Protein AF-A0A7T7CAR0-F1 (afdb_monomer_lite)

pLDDT: mean 71.98, std 22.05, range [24.25, 94.38]

Organism: NCBI:txid2743000

Foldseek 3Di:
DFWKWKAALVRHTDDIDPDWPDKDWADDPPDDTDIDTHHDCPDPCVVSPDARIWIWTDDPPDPDIDTDHNPPPDDDDDPPPPDD

InterPro domains:
  IPR029432 Gp28/Gp37-like domain [PF14594] (3-61)

Sequence (84 aa):
MKPIRILSPNFVLQAEIDRYSSYQRTNRWHSPGEFELHVNRHMQGADLLRKGNYIVTMEPETEQTSIERDEDLSSGMLANLEVT

Structure (mmCIF, N/CA/C/O backbone):
data_AF-A0A7T7CAR0-F1
#
_entry.id   AF-A0A7T7CAR0-F1
#
loop_
_atom_site.group_PDB
_atom_site.id
_atom_site.type_symbol
_atom_site.label_atom_id
_atom_site.label_alt_id
_atom_site.label_comp_id
_atom_site.label_asym_id
_atom_site.label_entity_id
_atom_site.label_seq_id
_atom_site.pdbx_PDB_ins_code
_atom_site.Cartn_x
_atom_site.Cartn_y
_atom_site.Cartn_z
_atom_site.occupancy
_atom_site.B_iso_or_equiv
_atom_site.auth_seq_id
_atom_site.auth_comp_id
_atom_site.auth_asym_id
_atom_site.auth_atom_id
_atom_site.pdbx_PDB_model_num
ATOM 1 N N . MET A 1 1 ? -8.941 5.445 9.848 1.00 75.12 1 MET A N 1
ATOM 2 C CA . MET A 1 1 ? -7.780 5.004 9.045 1.00 75.12 1 MET A CA 1
ATOM 3 C C . MET A 1 1 ? -7.788 5.766 7.734 1.00 75.12 1 MET A C 1
ATOM 5 O O . MET A 1 1 ? -8.868 6.166 7.313 1.00 75.12 1 MET A O 1
ATOM 9 N N . LYS A 1 2 ? -6.622 6.063 7.152 1.00 82.19 2 LYS A N 1
ATOM 10 C CA . LYS A 1 2 ? -6.548 6.815 5.889 1.00 82.19 2 LYS A CA 1
ATOM 11 C C . LYS A 1 2 ? -6.737 5.836 4.730 1.00 82.19 2 LYS A C 1
ATOM 13 O O . LYS A 1 2 ? -6.104 4.788 4.771 1.00 82.19 2 LYS A O 1
ATOM 18 N N . PRO A 1 3 ? -7.573 6.132 3.725 1.00 87.12 3 PRO A N 1
ATOM 19 C CA . PRO A 1 3 ? -7.770 5.209 2.619 1.00 87.12 3 PRO A CA 1
ATOM 20 C C . PRO A 1 3 ? -6.462 5.019 1.847 1.00 87.12 3 PRO A C 1
ATOM 22 O O . PRO A 1 3 ? -5.783 5.985 1.489 1.00 87.12 3 PRO A O 1
ATOM 25 N N . ILE A 1 4 ? -6.127 3.763 1.587 1.00 88.75 4 ILE A N 1
ATOM 26 C CA . ILE A 1 4 ? -5.012 3.354 0.742 1.00 88.75 4 ILE A CA 1
ATOM 27 C C . ILE A 1 4 ? -5.595 2.973 -0.612 1.00 88.75 4 ILE A C 1
ATOM 29 O O . ILE A 1 4 ? -6.447 2.091 -0.703 1.00 88.75 4 ILE A O 1
ATOM 33 N N . ARG A 1 5 ? -5.155 3.637 -1.677 1.00 91.12 5 ARG A N 1
ATOM 34 C CA . ARG A 1 5 ? -5.636 3.360 -3.033 1.00 91.12 5 ARG A CA 1
ATOM 35 C C . ARG A 1 5 ? -4.681 2.441 -3.761 1.00 91.12 5 ARG A C 1
ATOM 37 O O . ARG A 1 5 ? -3.468 2.619 -3.683 1.00 91.12 5 ARG A O 1
ATOM 44 N N . ILE A 1 6 ? -5.245 1.500 -4.507 1.00 90.81 6 ILE A N 1
ATOM 45 C CA . ILE A 1 6 ? -4.494 0.606 -5.382 1.00 90.81 6 ILE A CA 1
ATOM 46 C C . ILE A 1 6 ? -4.776 1.004 -6.825 1.00 90.81 6 ILE A C 1
ATOM 48 O O . ILE A 1 6 ? -5.926 0.958 -7.276 1.00 90.81 6 ILE A O 1
ATOM 52 N N . LEU A 1 7 ? -3.728 1.376 -7.553 1.00 92.31 7 LEU A N 1
ATOM 53 C CA . LEU A 1 7 ? -3.797 1.672 -8.980 1.00 92.31 7 LEU A CA 1
ATOM 54 C C . LEU A 1 7 ? -3.124 0.555 -9.781 1.00 92.31 7 LEU A C 1
ATOM 56 O O . LEU A 1 7 ? -2.123 -0.019 -9.355 1.00 92.31 7 LEU A O 1
ATOM 60 N N . SER A 1 8 ? -3.648 0.271 -10.968 1.00 91.00 8 SER A N 1
ATOM 61 C CA . SER A 1 8 ? -2.977 -0.601 -11.935 1.00 91.00 8 SER A CA 1
ATOM 62 C C . SER A 1 8 ? -1.706 0.064 -12.498 1.00 91.00 8 SER A C 1
ATOM 64 O O . SER A 1 8 ? -1.567 1.287 -12.391 1.00 91.00 8 SER A O 1
ATOM 66 N N . PRO A 1 9 ? -0.818 -0.682 -13.190 1.00 88.88 9 PRO A N 1
ATOM 67 C CA . PRO A 1 9 ? 0.330 -0.103 -13.898 1.00 88.88 9 PRO A CA 1
ATOM 68 C C . PRO A 1 9 ? -0.032 1.044 -14.858 1.00 88.88 9 PRO A C 1
ATOM 70 O O . PRO A 1 9 ? 0.790 1.919 -15.119 1.00 88.88 9 PRO A O 1
ATOM 73 N N . ASN A 1 10 ? -1.273 1.051 -15.357 1.00 93.50 10 ASN A N 1
ATOM 74 C CA . ASN A 1 10 ? -1.817 2.061 -16.265 1.00 93.50 10 ASN A CA 1
ATOM 75 C C . ASN A 1 10 ? -2.528 3.212 -15.523 1.00 93.50 10 ASN A C 1
ATOM 77 O O . ASN A 1 10 ? -3.331 3.918 -16.126 1.00 93.50 10 ASN A O 1
ATOM 81 N N . PHE A 1 11 ? -2.280 3.375 -14.218 1.00 88.94 11 PHE A N 1
ATOM 82 C CA . PHE A 1 11 ? -2.868 4.409 -13.354 1.00 88.94 11 PHE A CA 1
ATOM 83 C C . PHE A 1 11 ? -4.403 4.381 -13.261 1.00 88.94 11 PHE A C 1
ATOM 85 O O . PHE A 1 11 ? -5.040 5.393 -12.976 1.00 88.94 11 PHE A O 1
ATOM 92 N N . VAL A 1 12 ? -5.020 3.211 -13.451 1.00 94.38 12 VAL A N 1
ATOM 93 C CA . VAL A 1 12 ? -6.467 3.034 -13.254 1.00 94.38 12 VAL A CA 1
ATOM 94 C C . VAL A 1 12 ? -6.725 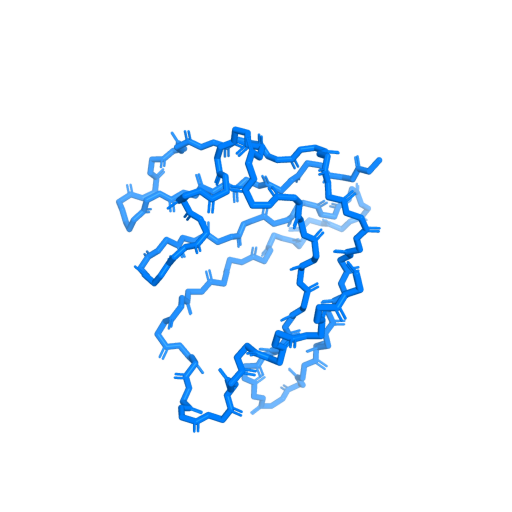2.598 -11.816 1.00 94.38 12 VAL A C 1
ATOM 96 O O . VAL A 1 12 ? -6.179 1.582 -11.390 1.00 94.38 12 VAL A O 1
ATOM 99 N N . LEU A 1 13 ? -7.582 3.316 -11.085 1.00 93.31 13 LEU A N 1
ATOM 100 C CA . LEU A 1 13 ? -8.011 2.927 -9.738 1.00 93.31 13 LEU A CA 1
ATOM 101 C C . LEU A 1 13 ? -8.700 1.558 -9.768 1.00 93.31 13 LEU A C 1
ATOM 103 O O . LEU A 1 13 ? -9.686 1.375 -10.478 1.00 93.31 13 LEU A O 1
ATOM 107 N N . GLN A 1 14 ? -8.162 0.600 -9.014 1.00 93.88 14 GLN A N 1
ATOM 108 C CA . GLN A 1 14 ? -8.693 -0.762 -8.915 1.00 93.88 14 GLN A CA 1
ATOM 109 C C . GLN A 1 14 ? -9.456 -0.975 -7.607 1.00 93.88 14 GLN A C 1
ATOM 111 O O . GLN A 1 14 ? -10.501 -1.620 -7.605 1.00 93.88 14 GLN A O 1
ATOM 116 N N . ALA A 1 15 ? -8.943 -0.433 -6.501 1.00 91.94 15 ALA A N 1
ATOM 117 C CA . ALA A 1 15 ? -9.577 -0.544 -5.194 1.00 91.94 15 ALA A CA 1
ATOM 118 C C . ALA A 1 15 ? -9.149 0.571 -4.241 1.00 91.94 15 ALA A C 1
ATOM 120 O O . ALA A 1 15 ? -8.115 1.219 -4.421 1.00 91.94 15 ALA A O 1
ATOM 121 N N . GLU A 1 16 ? -9.947 0.734 -3.191 1.00 91.50 16 GLU A N 1
ATOM 122 C CA . GLU A 1 16 ? -9.640 1.548 -2.025 1.00 91.50 16 GLU A CA 1
ATOM 123 C C . GLU A 1 16 ? -9.756 0.670 -0.773 1.00 91.50 16 GLU A C 1
ATOM 125 O O . GLU A 1 16 ? -10.731 -0.060 -0.600 1.00 91.50 16 GLU A O 1
ATOM 130 N N . ILE A 1 17 ? -8.726 0.711 0.068 1.00 89.31 17 ILE A N 1
ATOM 131 C CA . ILE A 1 17 ? -8.604 -0.044 1.311 1.00 89.31 17 ILE A CA 1
ATOM 132 C C . ILE A 1 17 ? -8.700 0.937 2.473 1.00 89.31 17 ILE A C 1
ATOM 134 O O . ILE A 1 17 ? -7.822 1.776 2.669 1.00 89.31 17 ILE A O 1
ATOM 138 N N . ASP A 1 18 ? -9.740 0.794 3.284 1.00 87.38 18 ASP A N 1
ATOM 139 C CA . ASP A 1 18 ? -9.976 1.598 4.487 1.00 87.38 18 ASP A CA 1
ATOM 140 C C . ASP A 1 18 ? -9.868 0.784 5.793 1.00 87.38 18 ASP A C 1
ATOM 142 O O . ASP A 1 18 ? -9.831 1.359 6.883 1.00 87.38 18 ASP A O 1
ATOM 146 N N . ARG A 1 19 ? -9.773 -0.550 5.680 1.00 86.38 19 ARG A N 1
ATOM 147 C CA . ARG A 1 19 ? -9.802 -1.530 6.780 1.00 86.38 19 ARG A CA 1
ATOM 148 C C . ARG A 1 19 ? -8.526 -2.373 6.881 1.00 86.38 19 ARG A C 1
ATOM 150 O O . ARG A 1 19 ? -8.560 -3.597 6.792 1.00 86.38 19 ARG A O 1
ATOM 157 N N . TYR A 1 20 ? -7.395 -1.715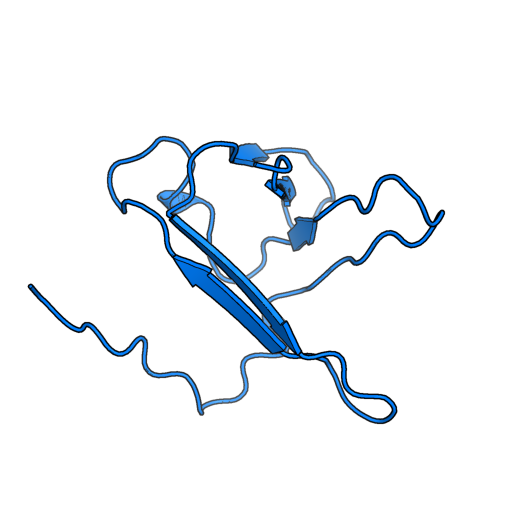 7.091 1.00 89.94 20 TYR A N 1
ATOM 158 C CA . TYR A 1 20 ? -6.139 -2.370 7.478 1.00 89.94 20 TYR A CA 1
ATOM 159 C C . TYR A 1 20 ? -6.003 -2.407 9.009 1.00 89.94 20 TYR A C 1
ATOM 161 O O . TYR A 1 20 ? -6.783 -1.767 9.702 1.00 89.94 20 TYR A O 1
ATOM 169 N N . SER A 1 21 ? -5.067 -3.173 9.567 1.00 88.81 21 SER A N 1
ATOM 170 C CA . SER A 1 21 ? -4.783 -3.176 11.014 1.00 88.81 21 SER A CA 1
ATOM 171 C C . SER A 1 21 ? -3.585 -2.296 11.368 1.00 88.81 21 SER A C 1
ATOM 173 O O . SER A 1 21 ? -3.590 -1.652 12.415 1.00 88.81 21 SER A O 1
ATOM 175 N N . SER A 1 22 ? -2.588 -2.221 10.484 1.00 87.75 22 SER A N 1
ATOM 176 C CA . SER A 1 22 ? -1.390 -1.397 10.658 1.00 87.75 22 SER A CA 1
ATOM 177 C C . SER A 1 22 ? -0.855 -0.912 9.314 1.00 87.75 22 SER A C 1
ATOM 179 O O . SER A 1 22 ? -0.938 -1.630 8.320 1.00 87.75 22 SER A O 1
ATOM 181 N N . TYR A 1 23 ? -0.322 0.307 9.292 1.00 86.38 23 TYR A N 1
ATOM 182 C CA . TYR A 1 23 ? 0.428 0.868 8.172 1.00 86.38 23 TYR A CA 1
ATOM 183 C C . TYR A 1 23 ? 1.621 1.633 8.736 1.00 86.38 23 TYR A C 1
ATOM 185 O O . TYR A 1 23 ? 1.442 2.553 9.539 1.00 86.38 23 TYR A O 1
ATOM 193 N N . GLN A 1 24 ? 2.824 1.247 8.325 1.00 84.94 24 GLN A N 1
ATOM 194 C CA . GLN A 1 24 ? 4.076 1.877 8.723 1.00 84.94 24 GLN A CA 1
ATOM 195 C C . GLN A 1 24 ? 4.894 2.190 7.480 1.00 84.94 24 GLN A C 1
ATOM 197 O O . GLN A 1 24 ? 4.976 1.377 6.567 1.00 84.94 24 GLN A O 1
ATOM 202 N N . ARG A 1 25 ? 5.518 3.366 7.453 1.00 82.00 25 ARG A N 1
ATOM 203 C CA . ARG A 1 25 ? 6.391 3.788 6.361 1.00 82.00 25 ARG A CA 1
ATOM 204 C C . ARG A 1 25 ? 7.711 4.285 6.919 1.00 82.00 25 ARG A C 1
ATOM 206 O O . ARG A 1 25 ? 7.741 5.113 7.827 1.00 82.00 25 ARG A O 1
ATOM 213 N N . THR A 1 26 ? 8.801 3.809 6.344 1.00 82.00 26 THR A N 1
ATOM 214 C CA . THR A 1 26 ? 10.160 4.247 6.633 1.00 82.00 26 THR A CA 1
ATOM 215 C C . THR A 1 26 ? 10.704 4.988 5.419 1.00 82.00 26 THR A C 1
ATOM 217 O O . THR A 1 26 ? 11.165 4.391 4.447 1.00 82.00 26 THR A O 1
ATOM 220 N N . ASN A 1 27 ? 10.667 6.319 5.483 1.00 77.56 27 ASN A N 1
ATOM 221 C CA . ASN A 1 27 ? 11.297 7.159 4.470 1.00 77.56 27 ASN A CA 1
ATOM 222 C C . ASN A 1 27 ? 12.820 7.069 4.578 1.00 77.56 27 ASN A C 1
ATOM 224 O O . ASN A 1 27 ? 13.389 7.172 5.668 1.00 77.56 27 ASN A O 1
ATOM 228 N N . ARG A 1 28 ? 13.488 6.948 3.430 1.00 79.25 28 ARG A N 1
ATOM 229 C CA . ARG A 1 28 ? 14.944 7.030 3.321 1.00 79.25 28 ARG A CA 1
ATOM 230 C C . ARG A 1 28 ? 15.313 8.184 2.392 1.00 79.25 28 ARG A C 1
ATOM 232 O O . ARG A 1 28 ? 14.685 8.393 1.364 1.00 79.25 28 ARG A O 1
ATOM 239 N N . TRP A 1 29 ? 16.312 8.971 2.787 1.00 68.62 29 TRP A N 1
ATOM 240 C CA . TRP A 1 29 ? 16.686 10.215 2.095 1.00 68.62 29 TRP A CA 1
ATOM 241 C C . TRP A 1 29 ? 17.498 9.981 0.814 1.00 68.62 29 TRP A C 1
ATOM 243 O O . TRP A 1 29 ? 17.519 10.830 -0.071 1.00 68.62 29 TRP A O 1
ATOM 253 N N . HIS A 1 30 ? 18.175 8.835 0.717 1.00 80.94 30 HIS A N 1
ATOM 254 C CA . HIS A 1 30 ? 19.101 8.512 -0.376 1.00 80.94 30 HIS A CA 1
ATOM 255 C C . HIS A 1 30 ? 18.820 7.154 -1.027 1.00 80.94 30 HIS A C 1
ATOM 257 O O . HIS A 1 30 ? 19.620 6.665 -1.820 1.00 80.94 30 HIS A O 1
ATOM 263 N N . SER A 1 31 ? 17.701 6.529 -0.681 1.00 74.12 31 SER A N 1
ATOM 264 C CA . SER A 1 31 ? 17.272 5.252 -1.238 1.00 74.12 31 SER A CA 1
ATOM 265 C C . SER A 1 31 ? 15.749 5.185 -1.261 1.00 74.12 31 SER A C 1
ATOM 267 O O . SER A 1 31 ? 15.100 5.972 -0.565 1.00 74.12 31 SER A O 1
ATOM 269 N N . PRO A 1 32 ? 15.169 4.270 -2.055 1.00 71.62 32 PRO A N 1
ATOM 270 C CA . PRO A 1 32 ? 13.751 3.970 -1.954 1.00 71.62 32 PRO A CA 1
ATOM 271 C C . PRO A 1 32 ? 13.372 3.695 -0.494 1.00 71.62 32 PRO A C 1
ATOM 273 O O . PRO A 1 32 ? 14.100 3.014 0.238 1.00 71.62 32 PRO A O 1
ATOM 276 N N . GLY A 1 33 ? 12.266 4.299 -0.060 1.00 75.00 33 GLY A N 1
ATOM 277 C CA . GLY A 1 33 ? 11.682 4.019 1.244 1.00 75.00 33 GLY A CA 1
ATOM 278 C C . GLY A 1 33 ? 11.129 2.598 1.307 1.00 75.00 33 GLY A C 1
ATOM 279 O O . GLY A 1 33 ? 11.002 1.913 0.295 1.00 75.00 33 GLY A O 1
ATOM 280 N N . GLU A 1 34 ? 10.786 2.170 2.511 1.00 82.88 34 GLU A N 1
ATOM 281 C CA . GLU A 1 34 ? 10.116 0.894 2.755 1.00 82.88 34 GLU A CA 1
ATOM 282 C C . GLU A 1 34 ? 8.786 1.162 3.454 1.00 82.88 34 GLU A C 1
ATOM 284 O O . GLU A 1 34 ? 8.628 2.166 4.154 1.00 82.88 34 GLU A O 1
ATOM 289 N N . PHE A 1 35 ? 7.822 0.266 3.283 1.00 83.75 35 PHE A N 1
ATOM 290 C CA . PHE A 1 35 ? 6.564 0.320 4.011 1.00 83.75 35 PHE A CA 1
ATOM 291 C C . PHE A 1 35 ? 6.106 -1.087 4.388 1.00 83.75 35 PHE A C 1
ATOM 293 O O . PHE A 1 35 ? 6.460 -2.076 3.747 1.00 83.75 35 PHE A O 1
ATOM 300 N N . GLU A 1 36 ? 5.286 -1.157 5.427 1.00 86.94 36 GLU A N 1
ATOM 301 C CA . GLU A 1 36 ? 4.657 -2.371 5.916 1.00 86.94 36 GLU A CA 1
ATOM 302 C C . GLU A 1 36 ? 3.158 -2.119 6.092 1.00 86.94 36 GLU A C 1
ATOM 304 O O . GLU A 1 36 ? 2.739 -1.143 6.720 1.00 86.94 36 GLU A O 1
ATOM 309 N N . LEU A 1 37 ? 2.340 -3.000 5.516 1.00 88.38 37 LEU A N 1
ATOM 310 C CA . LEU A 1 37 ? 0.883 -2.924 5.553 1.00 88.38 37 LEU A CA 1
ATOM 311 C C . LEU A 1 37 ? 0.321 -4.255 6.054 1.00 88.38 37 LEU A C 1
ATOM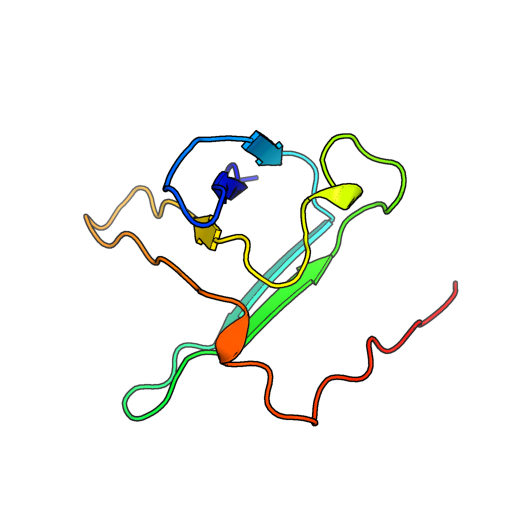 313 O O . LEU A 1 37 ? 0.508 -5.293 5.421 1.00 88.38 37 LEU A O 1
ATOM 317 N N . HIS A 1 38 ? -0.402 -4.224 7.172 1.00 90.56 38 HIS A N 1
ATOM 318 C CA . HIS A 1 38 ? -1.090 -5.397 7.712 1.00 90.56 38 HIS A CA 1
ATOM 319 C C . HIS A 1 38 ? -2.576 -5.323 7.384 1.00 90.56 38 HIS A C 1
ATOM 321 O O . HIS A 1 38 ? -3.260 -4.367 7.748 1.00 90.56 38 HIS A O 1
ATOM 327 N N . VAL A 1 39 ? -3.085 -6.343 6.702 1.00 89.75 39 VAL A N 1
ATOM 328 C CA . VAL A 1 39 ? -4.480 -6.432 6.251 1.00 89.75 39 VAL A CA 1
ATOM 329 C C . VAL A 1 39 ? -5.025 -7.836 6.467 1.00 89.75 39 VAL A C 1
ATOM 331 O O . VAL A 1 39 ? -4.280 -8.814 6.517 1.00 89.75 39 VAL A O 1
ATOM 334 N N . ASN A 1 40 ? -6.350 -7.960 6.531 1.00 89.19 40 ASN A N 1
ATOM 335 C CA . ASN A 1 40 ? -6.983 -9.269 6.457 1.00 89.19 40 ASN A CA 1
ATOM 336 C C . ASN A 1 40 ? -6.962 -9.765 5.003 1.00 89.19 40 ASN A C 1
ATOM 338 O O . ASN A 1 40 ? -7.569 -9.152 4.130 1.00 89.19 40 ASN A O 1
ATOM 342 N N . ARG A 1 41 ? -6.334 -10.917 4.743 1.00 87.00 41 ARG A N 1
ATOM 343 C CA . ARG A 1 41 ? -6.239 -11.522 3.400 1.00 87.00 41 ARG A CA 1
ATOM 344 C C . ARG A 1 41 ? -7.583 -11.808 2.713 1.00 87.00 41 ARG A C 1
ATOM 346 O O . ARG A 1 41 ? -7.609 -12.026 1.508 1.00 87.00 41 ARG A O 1
ATOM 353 N N . HIS A 1 42 ? -8.672 -11.885 3.476 1.00 88.00 42 HIS A N 1
ATOM 354 C CA . HIS A 1 42 ? -10.021 -12.159 2.975 1.00 88.00 42 HIS A CA 1
ATOM 355 C C . HIS A 1 42 ? -10.848 -10.891 2.757 1.00 88.00 42 HIS A C 1
ATOM 357 O O . HIS A 1 42 ? -12.003 -10.981 2.344 1.00 88.00 42 HIS A O 1
ATOM 363 N N . MET A 1 43 ? -10.297 -9.713 3.057 1.00 88.06 43 MET A N 1
ATOM 364 C CA . MET A 1 43 ? -10.996 -8.466 2.787 1.00 88.06 43 MET A CA 1
ATOM 365 C C . MET A 1 43 ? -10.974 -8.144 1.289 1.00 88.06 43 MET A C 1
ATOM 367 O O . MET A 1 43 ? -10.085 -8.561 0.544 1.00 88.06 43 MET A O 1
ATOM 371 N N . GLN A 1 44 ? -11.950 -7.354 0.856 1.00 86.75 44 GLN A N 1
ATOM 372 C CA . GLN A 1 44 ? -12.033 -6.888 -0.521 1.00 86.75 44 GLN A CA 1
ATOM 373 C C . GLN A 1 44 ? -10.780 -6.088 -0.910 1.00 86.75 44 GLN A C 1
ATOM 375 O O . GLN A 1 44 ? -10.353 -5.196 -0.178 1.00 86.75 44 GLN A O 1
ATOM 380 N N . GLY A 1 45 ? -10.198 -6.407 -2.068 1.00 85.06 45 GLY A N 1
ATOM 381 C CA . GLY A 1 45 ? -9.018 -5.727 -2.602 1.00 85.06 45 GLY A CA 1
ATOM 382 C C . GLY A 1 45 ? -7.678 -6.218 -2.046 1.00 85.06 45 GLY A C 1
ATOM 383 O O . GLY A 1 45 ? -6.641 -5.758 -2.520 1.00 85.06 45 GLY A O 1
ATOM 384 N N . ALA A 1 46 ? -7.657 -7.170 -1.102 1.00 87.81 46 ALA A N 1
ATOM 385 C CA . ALA A 1 46 ? -6.408 -7.783 -0.635 1.00 87.81 46 ALA A CA 1
ATOM 386 C C . ALA A 1 46 ? -5.660 -8.529 -1.754 1.00 87.81 46 ALA A C 1
ATOM 388 O O . ALA A 1 46 ? -4.434 -8.549 -1.775 1.00 87.81 46 ALA A O 1
ATOM 389 N N . ASP A 1 47 ? -6.385 -9.090 -2.723 1.00 89.50 47 ASP A N 1
ATOM 390 C CA . ASP A 1 47 ? -5.839 -9.749 -3.915 1.00 89.50 47 ASP A CA 1
ATOM 391 C C . ASP A 1 47 ? -5.137 -8.779 -4.886 1.00 89.50 47 ASP A C 1
ATOM 393 O O . ASP A 1 47 ? -4.367 -9.194 -5.757 1.00 89.50 47 ASP A O 1
ATOM 397 N N . LEU A 1 48 ? -5.386 -7.477 -4.731 1.00 90.19 48 LEU A N 1
ATOM 398 C CA . LEU A 1 48 ? -4.789 -6.420 -5.540 1.00 90.19 48 LEU A CA 1
ATOM 399 C C . LEU A 1 48 ? -3.484 -5.877 -4.939 1.00 90.19 48 LEU A C 1
ATOM 401 O O . LEU A 1 48 ? -2.773 -5.150 -5.636 1.00 90.19 48 LEU A O 1
ATOM 405 N N . LEU A 1 49 ? -3.135 -6.252 -3.703 1.00 87.81 49 LEU A N 1
ATOM 406 C CA . LEU A 1 49 ? -1.841 -5.960 -3.075 1.00 87.81 49 LEU A CA 1
ATOM 407 C C . LEU A 1 49 ? -0.770 -6.914 -3.625 1.00 87.81 49 LEU A C 1
ATOM 409 O O . LEU A 1 49 ? -0.392 -7.898 -2.993 1.00 87.81 49 LEU A O 1
ATOM 413 N N . ARG A 1 50 ? -0.337 -6.656 -4.859 1.00 83.56 50 ARG A N 1
ATOM 414 C CA . ARG A 1 50 ? 0.599 -7.504 -5.602 1.00 83.56 50 ARG A CA 1
ATOM 415 C C . ARG A 1 50 ? 1.532 -6.698 -6.490 1.00 83.56 50 ARG A C 1
ATOM 417 O O . ARG A 1 50 ? 1.213 -5.579 -6.902 1.00 83.56 50 ARG A O 1
ATOM 424 N N . LYS A 1 51 ? 2.597 -7.375 -6.916 1.00 81.81 51 LYS A N 1
ATOM 425 C CA . LYS A 1 51 ? 3.609 -6.819 -7.805 1.00 81.81 51 LYS A CA 1
ATOM 426 C C . LYS A 1 51 ? 3.081 -6.275 -9.114 1.00 81.81 51 LYS A C 1
ATOM 428 O O . LYS A 1 51 ? 2.303 -6.920 -9.806 1.00 81.81 51 LYS A O 1
ATOM 433 N N . GLY A 1 52 ? 3.514 -5.050 -9.412 1.00 81.75 52 GLY A N 1
ATOM 434 C CA . GLY A 1 52 ? 3.113 -4.242 -10.558 1.00 81.75 52 GLY A CA 1
ATOM 435 C C . GLY A 1 52 ? 2.048 -3.189 -10.245 1.00 81.75 52 GLY A C 1
ATOM 436 O O . GLY A 1 52 ? 1.961 -2.208 -10.979 1.00 81.75 52 GLY A O 1
ATOM 437 N N . ASN A 1 53 ? 1.272 -3.336 -9.169 1.00 86.62 53 ASN A N 1
ATOM 438 C CA . ASN A 1 53 ? 0.303 -2.315 -8.780 1.00 86.62 53 ASN A CA 1
ATOM 439 C C . ASN A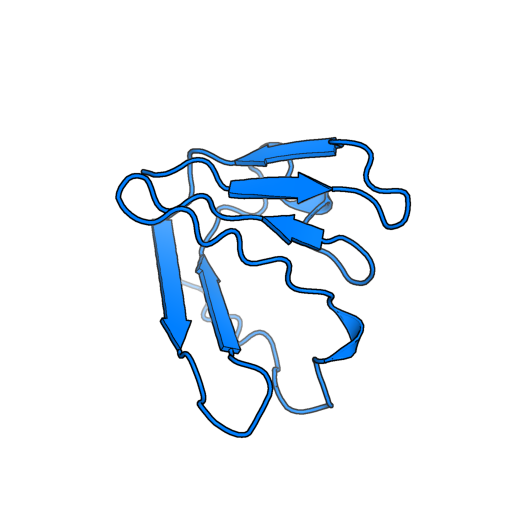 1 53 ? 0.971 -1.201 -7.968 1.00 86.62 53 ASN A C 1
ATOM 441 O O . ASN A 1 53 ? 1.955 -1.430 -7.265 1.00 86.62 53 ASN A O 1
ATOM 445 N N . TYR A 1 54 ? 0.415 0.004 -8.063 1.00 86.56 54 TYR A N 1
ATOM 446 C CA . TYR A 1 54 ? 0.832 1.130 -7.240 1.00 86.56 54 TYR A CA 1
ATOM 447 C C . TYR A 1 54 ? -0.023 1.211 -5.990 1.00 86.56 54 TYR A C 1
ATOM 449 O O . TYR A 1 54 ? -1.253 1.144 -6.068 1.00 86.56 54 TYR A O 1
ATOM 457 N N . ILE A 1 55 ? 0.635 1.431 -4.859 1.00 88.38 55 ILE A N 1
ATOM 458 C CA . ILE A 1 55 ? -0.019 1.745 -3.594 1.00 88.38 55 ILE A CA 1
ATOM 459 C C . ILE A 1 55 ? 0.135 3.245 -3.369 1.00 88.38 55 ILE A C 1
ATOM 461 O O . ILE A 1 55 ? 1.238 3.789 -3.415 1.00 88.38 55 ILE A O 1
ATOM 465 N N . VAL A 1 56 ? -0.996 3.921 -3.188 1.00 86.00 56 VAL A N 1
ATOM 466 C CA . VAL A 1 56 ? -1.056 5.371 -3.033 1.00 86.00 56 VAL A CA 1
ATOM 467 C C . VAL A 1 56 ? -1.715 5.696 -1.707 1.00 86.00 56 VAL A C 1
ATOM 469 O O . VAL A 1 56 ? -2.894 5.409 -1.486 1.00 86.00 56 VAL A O 1
ATOM 472 N N . THR A 1 57 ? -0.949 6.343 -0.837 1.00 81.44 57 THR A N 1
ATOM 473 C CA . THR A 1 57 ? -1.438 6.902 0.421 1.00 81.44 57 THR A CA 1
ATOM 474 C C . THR A 1 57 ? -1.484 8.418 0.313 1.00 81.44 57 THR A C 1
ATOM 476 O O . THR A 1 57 ? -0.503 9.035 -0.105 1.00 81.44 57 THR A O 1
ATOM 479 N N . MET A 1 58 ? -2.608 9.028 0.689 1.00 68.94 58 MET A N 1
ATOM 480 C CA . MET A 1 58 ? -2.714 10.486 0.760 1.00 68.94 58 MET A CA 1
ATOM 481 C C . MET A 1 58 ? -2.439 10.965 2.184 1.00 68.94 58 MET A C 1
ATOM 483 O O . MET A 1 58 ? -3.119 10.548 3.124 1.00 68.94 58 MET A O 1
ATOM 487 N N . GLU A 1 59 ? -1.471 11.864 2.334 1.00 65.12 59 GLU A N 1
ATOM 488 C CA . GLU A 1 59 ? -1.276 12.625 3.564 1.00 65.12 59 GLU A CA 1
ATOM 489 C C . GLU A 1 59 ? -2.129 13.909 3.500 1.00 65.12 59 GLU A C 1
ATOM 491 O O . GLU A 1 59 ? -2.060 14.627 2.507 1.00 65.12 59 GLU A O 1
ATOM 496 N N . PRO A 1 60 ? -2.985 14.200 4.499 1.00 52.12 60 PRO A N 1
ATOM 497 C CA . PRO A 1 60 ? -3.954 15.296 4.413 1.00 52.12 60 PRO A CA 1
ATOM 498 C C . PRO A 1 60 ? -3.357 16.698 4.623 1.00 52.12 60 PRO A C 1
ATOM 500 O O . PRO A 1 60 ? -4.019 17.677 4.300 1.00 52.12 60 PRO A O 1
ATOM 503 N N . GLU A 1 61 ? -2.141 16.815 5.165 1.00 50.06 61 GLU A N 1
ATOM 504 C CA . GLU A 1 61 ? -1.560 18.105 5.590 1.00 50.06 61 GLU A CA 1
ATOM 505 C C . GLU A 1 61 ? -0.365 18.559 4.745 1.00 50.06 61 GLU A C 1
ATOM 507 O O . GLU A 1 61 ? 0.161 19.655 4.930 1.00 50.06 61 GLU A O 1
ATOM 512 N N . THR A 1 62 ? 0.060 17.738 3.789 1.00 42.72 62 THR A N 1
ATOM 513 C CA . THR A 1 62 ? 1.119 18.073 2.844 1.00 42.72 62 THR A CA 1
ATOM 514 C C . THR A 1 62 ? 0.643 17.696 1.448 1.00 42.72 62 THR A C 1
ATOM 516 O O . THR A 1 62 ? 0.066 16.634 1.248 1.00 42.72 62 THR A O 1
ATOM 519 N N . GLU A 1 63 ? 0.911 18.526 0.437 1.00 38.53 63 GLU A N 1
ATOM 520 C CA . GLU A 1 63 ? 0.643 18.203 -0.980 1.00 38.53 63 GLU A CA 1
ATOM 521 C C . GLU A 1 63 ? 1.519 17.034 -1.504 1.00 38.53 63 GLU A C 1
ATOM 523 O O . GLU A 1 63 ? 1.693 16.835 -2.705 1.00 38.53 63 GLU A O 1
ATOM 528 N N . GLN A 1 64 ? 2.111 16.245 -0.603 1.00 40.50 64 GLN A N 1
ATOM 529 C CA . GLN A 1 64 ? 3.031 15.164 -0.906 1.00 40.50 64 GLN A CA 1
ATOM 530 C C . GLN A 1 64 ? 2.246 13.873 -1.133 1.00 40.50 64 GLN A C 1
ATOM 532 O O . GLN A 1 64 ? 1.854 13.167 -0.207 1.00 40.50 64 GLN A O 1
ATOM 537 N N . THR A 1 65 ? 2.044 13.546 -2.406 1.00 40.69 65 THR A N 1
ATOM 538 C CA . THR A 1 65 ? 1.557 12.228 -2.822 1.00 40.69 65 THR A CA 1
ATOM 539 C C . THR A 1 65 ? 2.753 11.301 -3.010 1.00 40.69 65 THR A C 1
ATOM 541 O O . THR A 1 65 ? 3.679 11.630 -3.748 1.00 40.69 65 THR A O 1
ATOM 544 N N . SER A 1 66 ? 2.751 10.144 -2.346 1.00 51.00 66 SER A N 1
ATOM 545 C CA . SER A 1 66 ? 3.757 9.099 -2.570 1.00 51.00 66 SER A CA 1
ATOM 546 C C . SER A 1 66 ? 3.172 7.994 -3.443 1.00 51.00 66 SER A C 1
ATOM 548 O O . SER A 1 66 ? 2.087 7.489 -3.156 1.00 51.00 66 SER A O 1
ATOM 550 N N . ILE A 1 67 ? 3.876 7.664 -4.527 1.00 55.34 67 ILE A N 1
ATOM 551 C CA . ILE A 1 67 ? 3.531 6.587 -5.457 1.00 55.34 67 ILE A CA 1
ATOM 552 C C . ILE A 1 67 ? 4.643 5.553 -5.350 1.00 55.34 67 ILE A C 1
ATOM 554 O O . ILE A 1 67 ? 5.784 5.838 -5.709 1.00 55.34 67 ILE A O 1
ATOM 558 N N . GLU A 1 68 ? 4.314 4.372 -4.844 1.00 63.41 68 GLU A N 1
ATOM 559 C CA . GLU A 1 68 ? 5.277 3.288 -4.651 1.00 63.41 68 GLU A CA 1
ATOM 560 C C . GLU A 1 68 ? 4.996 2.178 -5.669 1.00 63.41 68 GLU A C 1
ATOM 562 O O . GLU A 1 68 ? 3.842 1.791 -5.872 1.00 63.41 68 GLU A O 1
ATOM 567 N N . ARG A 1 69 ? 6.048 1.718 -6.362 1.00 45.44 69 ARG A N 1
ATOM 568 C CA . ARG A 1 69 ? 5.989 0.687 -7.407 1.00 45.44 69 ARG A CA 1
ATOM 569 C C . ARG A 1 69 ? 6.713 -0.559 -6.914 1.00 45.44 69 ARG A C 1
ATOM 571 O O . ARG A 1 69 ? 7.861 -0.497 -6.501 1.00 45.44 69 ARG A O 1
ATOM 578 N N . ASP A 1 70 ? 6.070 -1.710 -7.030 1.00 56.75 70 ASP A N 1
ATOM 579 C CA . ASP A 1 70 ? 6.561 -2.993 -6.499 1.00 56.75 70 ASP A CA 1
ATOM 580 C C . ASP A 1 70 ? 7.841 -3.545 -7.206 1.00 56.75 70 ASP A C 1
ATOM 582 O O . ASP A 1 70 ? 8.385 -4.594 -6.867 1.00 56.75 70 ASP A O 1
ATOM 586 N N . GLU A 1 71 ? 8.414 -2.849 -8.195 1.00 46.72 71 GLU A N 1
ATOM 587 C CA . GLU A 1 71 ? 9.715 -3.249 -8.766 1.00 46.72 71 GLU A CA 1
ATOM 588 C C . GLU A 1 71 ? 10.884 -3.148 -7.762 1.00 46.72 71 GLU A C 1
ATOM 590 O O . GLU A 1 71 ? 11.840 -3.910 -7.907 1.00 46.72 71 GLU A O 1
ATOM 595 N N . ASP A 1 72 ? 10.757 -2.352 -6.693 1.00 43.56 72 ASP A N 1
ATOM 596 C CA . ASP A 1 72 ? 11.822 -2.090 -5.707 1.00 43.56 72 ASP A CA 1
ATOM 597 C C . ASP A 1 72 ? 11.962 -3.142 -4.579 1.00 43.56 72 ASP A C 1
ATOM 599 O O . ASP A 1 72 ? 12.880 -3.062 -3.758 1.00 43.56 72 ASP A O 1
ATOM 603 N N . LEU A 1 73 ? 11.127 -4.193 -4.553 1.00 46.09 73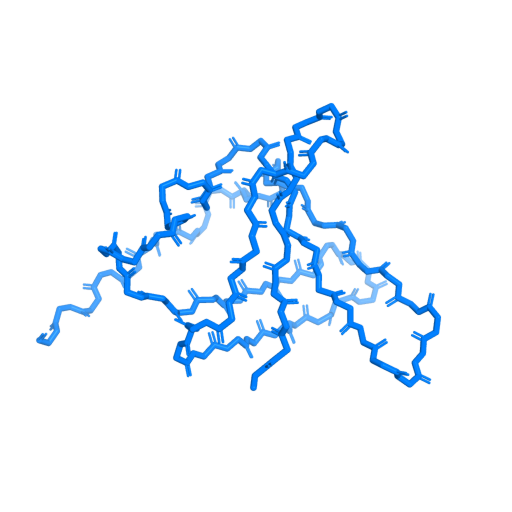 LEU A N 1
ATOM 604 C CA . LEU A 1 73 ? 11.328 -5.357 -3.673 1.00 46.09 73 LEU A CA 1
ATOM 605 C C . LEU A 1 73 ? 12.471 -6.244 -4.205 1.00 46.09 73 LEU A C 1
ATOM 607 O O . LEU A 1 73 ? 12.247 -7.270 -4.855 1.00 46.09 73 LEU A O 1
ATOM 611 N N . SER A 1 74 ? 13.715 -5.841 -3.944 1.00 35.50 74 SER A N 1
ATOM 612 C CA . SER A 1 74 ? 14.899 -6.682 -4.148 1.00 35.50 74 SER A CA 1
ATOM 613 C C . SER A 1 74 ? 15.018 -7.708 -3.013 1.00 35.50 74 SER A C 1
ATOM 615 O O . SER A 1 74 ? 15.353 -7.365 -1.889 1.00 35.50 74 SER A O 1
ATOM 617 N N . SER A 1 75 ? 14.688 -8.971 -3.313 1.00 34.88 75 SER A N 1
ATOM 618 C CA . SER A 1 75 ? 15.123 -10.232 -2.666 1.00 34.88 75 SER A CA 1
ATOM 619 C C . SER A 1 75 ? 15.230 -10.363 -1.127 1.00 34.88 75 SER A C 1
ATOM 621 O O . SER A 1 75 ? 15.773 -11.365 -0.668 1.00 34.88 75 SER A O 1
ATOM 623 N N . GLY A 1 76 ? 14.702 -9.442 -0.317 1.00 30.22 76 GLY A N 1
ATOM 624 C CA . GLY A 1 76 ? 14.877 -9.449 1.144 1.00 30.22 76 GLY A CA 1
ATOM 625 C C . GLY A 1 76 ? 13.612 -9.639 1.981 1.00 30.22 76 GLY A C 1
ATOM 626 O O . GLY A 1 76 ? 13.722 -9.989 3.151 1.00 30.22 76 GLY A O 1
ATOM 627 N N . MET A 1 77 ? 12.415 -9.451 1.421 1.00 32.16 77 MET A N 1
ATOM 628 C CA . MET A 1 77 ? 11.172 -9.523 2.197 1.00 32.16 77 MET A CA 1
ATOM 629 C C . MET A 1 77 ? 10.466 -10.855 1.951 1.00 32.16 77 MET A C 1
ATOM 631 O O . MET A 1 77 ? 9.555 -10.977 1.133 1.00 32.16 77 MET A O 1
ATOM 635 N N . LEU A 1 78 ? 10.911 -11.881 2.679 1.00 30.14 78 LEU A N 1
ATOM 636 C CA . LEU A 1 78 ? 10.001 -12.951 3.063 1.00 30.14 78 LEU A CA 1
ATOM 637 C C . LEU A 1 78 ? 8.845 -12.274 3.800 1.00 30.14 78 LEU A C 1
ATOM 639 O O . LEU A 1 78 ? 9.060 -11.589 4.798 1.00 30.14 78 LEU A O 1
ATOM 643 N N . ALA A 1 79 ? 7.626 -12.447 3.295 1.00 30.41 79 ALA A N 1
ATOM 644 C CA . ALA A 1 79 ? 6.449 -12.296 4.125 1.00 30.41 79 ALA A CA 1
ATOM 645 C C . ALA A 1 79 ? 6.641 -13.247 5.311 1.00 30.41 79 ALA A C 1
ATOM 647 O O . ALA A 1 79 ? 6.474 -14.461 5.171 1.00 30.41 79 ALA A O 1
ATOM 648 N N . ASN A 1 80 ? 7.072 -12.712 6.453 1.00 27.98 80 ASN A N 1
ATOM 649 C CA . ASN A 1 80 ? 7.048 -13.449 7.701 1.00 27.98 80 ASN A CA 1
ATOM 650 C C . ASN A 1 80 ? 5.570 -13.662 8.028 1.00 27.98 80 ASN A C 1
ATOM 652 O O . ASN A 1 80 ? 4.877 -12.785 8.536 1.00 27.98 80 ASN A O 1
ATOM 656 N N . LEU A 1 81 ? 5.084 -14.835 7.624 1.00 29.94 81 LEU A N 1
ATOM 657 C CA . LEU A 1 81 ? 3.842 -15.438 8.070 1.00 29.94 81 LEU A CA 1
ATOM 658 C C . LEU A 1 81 ? 4.014 -15.754 9.561 1.00 29.94 81 LEU A C 1
ATOM 660 O O . LEU A 1 81 ? 4.361 -16.873 9.932 1.00 29.94 81 LEU A O 1
ATOM 664 N N . GLU A 1 82 ? 3.794 -14.774 10.431 1.00 24.25 82 GLU A N 1
ATOM 665 C CA . GLU A 1 82 ? 3.481 -15.091 11.821 1.00 24.25 82 GLU A CA 1
ATOM 666 C C . GLU A 1 82 ? 1.990 -15.413 11.900 1.00 24.25 82 GLU A C 1
ATOM 668 O O . GLU A 1 82 ? 1.113 -14.551 11.895 1.00 24.25 82 GLU A O 1
ATOM 673 N N . VAL A 1 83 ? 1.725 -16.719 11.871 1.00 26.67 83 VAL A N 1
ATOM 674 C CA . VAL A 1 83 ? 0.431 -17.322 12.175 1.00 26.67 83 VAL A CA 1
ATOM 675 C C . VAL A 1 83 ? 0.206 -17.167 13.677 1.00 26.67 83 VAL A C 1
ATOM 677 O O . VAL A 1 83 ? 0.966 -17.723 14.467 1.00 26.67 83 VAL A O 1
ATOM 680 N N . THR A 1 84 ? -0.832 -16.432 14.067 1.00 32.81 84 THR A N 1
ATOM 681 C CA . THR A 1 84 ? -1.504 -16.640 15.359 1.00 32.81 84 THR A CA 1
ATOM 682 C C . THR A 1 84 ? -2.891 -17.196 15.092 1.00 32.81 84 THR A C 1
ATOM 684 O O . THR A 1 84 ? -3.541 -16.698 14.143 1.00 32.81 84 THR A O 1
#

Secondary structure (DSSP, 8-state):
-PPEEEE-TTS-EEEEE--EEEEEEE--SSS--EEEEEE-TTSTTGGG-STTPEEEEE-SSSS-EEEEEGGG--S---------

Radius of gyration: 13.08 Å; chains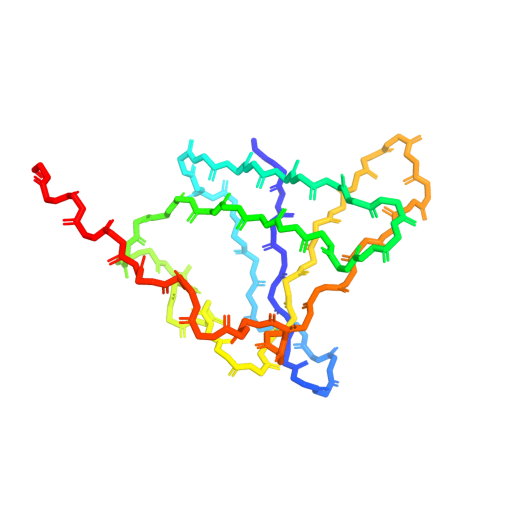: 1; bounding box: 31×36×32 Å